Protein AF-A0A949JAR3-F1 (afdb_monomer_lite)

Sequence (87 aa):
MDISQLLLSGAKMTAQHCDKCGYPLFEKNGKLICANCTEEEQEQEKRSKNSILEEKWGELLTRLQQSKDLNETEHILRCLTLLKELI

Secondary structure (DSSP, 8-state):
--HHHHHHTT-EEEEEE-TTT-PEEEEETTEEEEHHHHHHHHHHHHHHHHHHHHHHHHHHHHHHHH---HHHHHHHHHHHHHHHTT-

Foldseek 3Di:
DDPVVCVVVVWAFDPDADPPPRHTWTDDPNDTDGPVVVVVVVVVVVVVVVVVLVVVLVVLVVCCVPDPDPVSNVVSVVVNVVSVVVD

Structure (mmCIF, N/CA/C/O backbone):
data_AF-A0A949JAR3-F1
#
_entry.id   AF-A0A949JAR3-F1
#
loop_
_atom_site.group_PDB
_atom_site.id
_atom_site.type_symbol
_atom_site.label_atom_id
_atom_site.label_alt_id
_atom_site.label_comp_id
_atom_site.label_asym_id
_atom_site.label_entity_id
_atom_site.label_seq_i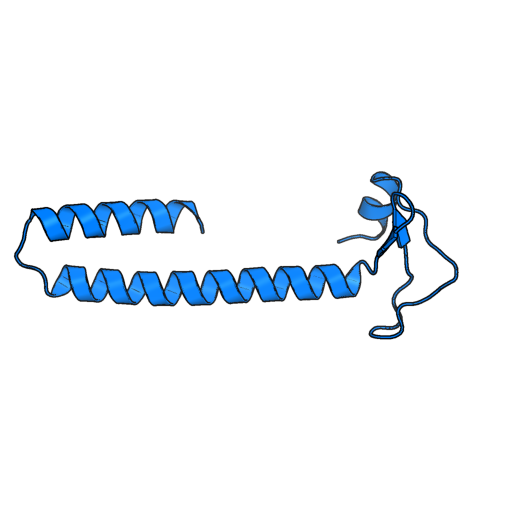d
_atom_site.pdbx_PDB_ins_code
_atom_site.Cartn_x
_atom_site.Cartn_y
_atom_site.Cartn_z
_atom_site.occupancy
_atom_site.B_iso_or_equiv
_atom_site.auth_seq_id
_atom_site.auth_comp_id
_atom_site.auth_asym_id
_atom_site.auth_atom_id
_atom_site.pdbx_PDB_model_num
ATOM 1 N N . MET A 1 1 ? -4.823 -7.189 10.820 1.00 59.31 1 MET A N 1
ATOM 2 C CA . MET A 1 1 ? -4.638 -6.307 11.969 1.00 59.31 1 MET A CA 1
ATOM 3 C C . MET A 1 1 ? -5.304 -7.015 13.118 1.00 59.31 1 MET A C 1
ATOM 5 O O . MET A 1 1 ? -6.525 -7.064 13.187 1.00 59.31 1 MET A O 1
ATOM 9 N N . ASP A 1 2 ? -4.506 -7.629 13.987 1.00 73.56 2 ASP A N 1
ATOM 10 C CA . ASP A 1 2 ? -5.041 -8.352 15.135 1.00 73.56 2 ASP A CA 1
ATOM 11 C C . ASP A 1 2 ? -5.774 -7.411 16.095 1.00 73.56 2 ASP A C 1
ATOM 13 O O . ASP A 1 2 ? -5.287 -6.319 16.407 1.00 73.56 2 ASP A O 1
ATOM 17 N N . ILE A 1 3 ? -6.911 -7.871 16.629 1.00 76.38 3 ILE A N 1
ATOM 18 C CA . ILE A 1 3 ? -7.690 -7.183 17.675 1.00 76.38 3 ILE A CA 1
ATOM 19 C C . ILE A 1 3 ? -6.773 -6.741 18.825 1.00 76.38 3 ILE A C 1
ATOM 21 O O . ILE A 1 3 ? -6.884 -5.627 19.336 1.00 76.38 3 ILE A O 1
ATOM 25 N N . SER A 1 4 ? -5.805 -7.586 19.183 1.00 82.25 4 SER A N 1
ATOM 26 C CA . SER A 1 4 ? -4.794 -7.314 20.204 1.00 82.25 4 SER A CA 1
ATOM 27 C C . SER A 1 4 ? -4.014 -6.022 19.938 1.00 82.25 4 SER A C 1
ATOM 29 O O . SER A 1 4 ? -3.798 -5.237 20.859 1.00 82.25 4 SER A O 1
ATOM 31 N N . GLN A 1 5 ? -3.633 -5.747 18.686 1.00 80.94 5 GLN A N 1
ATOM 32 C CA . GLN A 1 5 ? -2.910 -4.520 18.334 1.00 80.94 5 GLN A CA 1
ATOM 33 C C . GLN A 1 5 ? -3.792 -3.271 18.407 1.00 80.94 5 GLN A C 1
ATOM 35 O O . GLN A 1 5 ? -3.327 -2.207 18.820 1.00 80.94 5 GLN A O 1
ATOM 40 N N . LEU A 1 6 ? -5.072 -3.386 18.051 1.00 80.88 6 LEU A N 1
ATOM 41 C CA . LEU A 1 6 ? -6.028 -2.282 18.166 1.00 80.88 6 LEU A CA 1
ATOM 42 C C . LEU A 1 6 ? -6.224 -1.865 19.620 1.00 80.88 6 LEU A C 1
ATOM 44 O O . LEU A 1 6 ? -6.120 -0.674 19.926 1.00 80.88 6 LEU A O 1
ATOM 48 N N . LEU A 1 7 ? -6.411 -2.842 20.506 1.00 83.19 7 LEU A N 1
ATOM 49 C CA . LEU A 1 7 ? -6.544 -2.613 21.943 1.00 83.19 7 LEU A CA 1
ATOM 50 C C . LEU A 1 7 ? -5.270 -1.995 22.538 1.00 83.19 7 LEU A C 1
ATOM 52 O O . LEU A 1 7 ? -5.35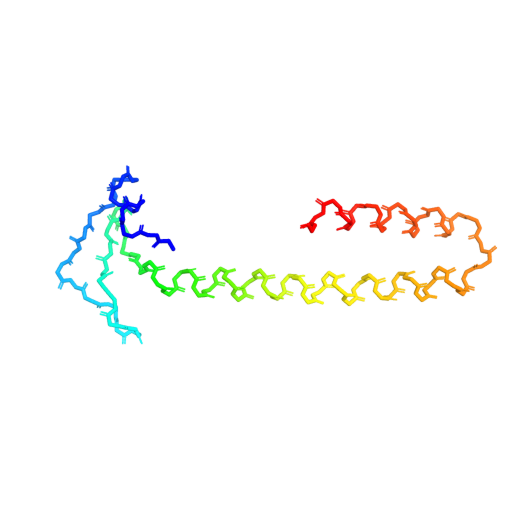4 -1.003 23.259 1.00 83.19 7 LEU A O 1
ATOM 56 N N . LEU A 1 8 ? -4.087 -2.506 22.171 1.00 84.69 8 LEU A N 1
ATOM 57 C CA . LEU A 1 8 ? -2.800 -1.923 22.582 1.00 84.69 8 LEU A CA 1
ATOM 58 C C . LEU A 1 8 ? -2.633 -0.473 22.106 1.00 84.69 8 LEU A C 1
ATOM 60 O O . LEU A 1 8 ? -2.035 0.342 22.801 1.00 84.69 8 LEU A O 1
ATOM 64 N N . SER A 1 9 ? -3.198 -0.125 20.947 1.00 82.81 9 SER A N 1
ATOM 65 C CA . SER A 1 9 ? -3.170 1.240 20.409 1.00 82.81 9 SER A CA 1
ATOM 66 C C . SER A 1 9 ? -4.165 2.205 21.077 1.00 82.81 9 SER A C 1
ATOM 68 O O . SER A 1 9 ? -4.298 3.348 20.629 1.00 82.81 9 SER A O 1
ATOM 70 N N . GLY A 1 10 ? -4.879 1.747 22.114 1.00 85.75 10 GLY A N 1
ATOM 71 C CA . GLY A 1 10 ? -5.870 2.518 22.865 1.00 85.75 10 GLY A CA 1
ATOM 72 C C . GLY A 1 10 ? -7.260 2.557 22.229 1.00 85.75 10 GLY A C 1
ATOM 73 O O . GLY A 1 10 ? -8.100 3.347 22.661 1.00 85.75 10 GLY A O 1
ATOM 74 N N . ALA A 1 11 ? -7.517 1.737 21.204 1.00 88.69 11 ALA A N 1
ATOM 75 C CA . ALA A 1 11 ? -8.846 1.629 20.615 1.00 88.69 11 ALA A CA 1
ATOM 76 C C . ALA A 1 11 ? -9.781 0.846 21.549 1.00 88.69 11 ALA A C 1
ATOM 78 O O . ALA A 1 11 ? -9.377 -0.137 22.171 1.00 88.69 11 ALA A O 1
ATOM 79 N N . LYS A 1 12 ? -11.043 1.267 21.638 1.00 88.81 12 LYS A N 1
ATOM 80 C CA . LYS A 1 12 ? -12.069 0.617 22.462 1.00 88.81 12 LYS A CA 1
ATOM 81 C C . LYS A 1 12 ? -13.018 -0.171 21.580 1.00 88.81 12 LYS A C 1
ATOM 83 O O . LYS A 1 12 ? -13.553 0.375 20.625 1.00 88.81 12 LYS A O 1
ATOM 88 N N . MET A 1 13 ? -13.256 -1.435 21.904 1.00 88.81 13 MET A N 1
ATOM 89 C CA . MET A 1 13 ? -14.278 -2.214 21.211 1.00 88.81 13 MET A CA 1
ATOM 90 C C . MET A 1 13 ? -15.665 -1.687 21.591 1.00 88.81 13 MET A C 1
ATOM 92 O O . MET A 1 13 ? -15.959 -1.492 22.771 1.00 88.81 13 MET A O 1
ATOM 96 N N . THR A 1 14 ? -16.503 -1.430 20.596 1.00 88.75 14 THR A N 1
ATOM 97 C CA . THR A 1 14 ? -17.881 -0.970 20.794 1.00 88.75 14 THR A CA 1
ATOM 98 C C . THR A 1 14 ? -18.852 -2.150 20.719 1.00 88.75 14 THR A C 1
ATOM 100 O O . THR A 1 14 ? -18.496 -3.228 20.249 1.00 88.75 14 THR A O 1
ATOM 103 N N . ALA A 1 15 ? -20.096 -1.956 21.165 1.00 88.56 15 ALA A N 1
ATOM 104 C CA . ALA A 1 15 ? -21.158 -2.959 21.012 1.00 88.56 15 ALA A CA 1
ATOM 105 C C . ALA A 1 15 ? -21.732 -3.024 19.579 1.00 88.56 15 ALA A C 1
ATOM 107 O O . ALA A 1 15 ? -22.622 -3.827 19.300 1.00 88.56 15 ALA A O 1
ATOM 108 N N . GLN A 1 16 ? -21.263 -2.153 18.683 1.00 88.19 16 GLN A N 1
ATOM 109 C CA . GLN A 1 16 ? -21.733 -2.061 17.306 1.00 88.19 16 GLN A CA 1
ATOM 110 C C . GLN A 1 16 ? -20.871 -2.939 16.395 1.00 88.19 16 GLN A C 1
ATOM 112 O O . GLN A 1 16 ? -19.662 -3.069 16.594 1.00 88.19 16 GLN A O 1
ATOM 117 N N . HIS A 1 17 ? -21.496 -3.516 15.374 1.00 89.81 17 HIS A N 1
ATOM 118 C CA . HIS A 1 17 ? -20.829 -4.316 14.351 1.00 89.81 17 HIS A CA 1
ATOM 119 C C . HIS A 1 17 ? -20.879 -3.566 13.021 1.00 89.81 17 HIS A C 1
ATOM 121 O O . HIS A 1 17 ? -21.784 -2.772 12.783 1.00 89.81 17 HIS A O 1
ATOM 127 N N . CYS A 1 18 ? -19.886 -3.780 12.165 1.00 88.50 18 CYS A N 1
ATOM 128 C CA . CYS A 1 18 ? -19.831 -3.147 10.859 1.00 88.50 18 CYS A CA 1
ATOM 129 C C . CYS A 1 18 ? -20.938 -3.700 9.957 1.00 88.50 18 CYS A C 1
ATOM 131 O O . CYS A 1 18 ? -20.988 -4.905 9.724 1.00 88.50 18 CYS A O 1
ATOM 133 N N . ASP A 1 19 ? -21.746 -2.824 9.364 1.00 88.50 19 ASP A N 1
ATOM 134 C CA . ASP A 1 19 ? -22.840 -3.224 8.467 1.00 88.50 19 ASP A CA 1
ATOM 135 C C . ASP A 1 19 ? -22.361 -3.949 7.197 1.00 88.50 19 ASP A C 1
ATOM 137 O O . ASP A 1 19 ? -23.130 -4.663 6.561 1.00 88.50 19 ASP A O 1
ATOM 141 N N . LYS A 1 20 ? -21.087 -3.772 6.812 1.00 86.69 20 LYS A N 1
ATOM 142 C CA . LYS A 1 20 ? -20.515 -4.388 5.604 1.00 86.69 20 LYS A CA 1
ATOM 143 C C . LYS A 1 20 ? -20.054 -5.830 5.818 1.00 86.69 20 LYS A C 1
ATOM 145 O O . LYS A 1 20 ? -20.276 -6.665 4.951 1.00 86.69 20 LYS A O 1
ATOM 150 N N . CYS A 1 21 ? -19.377 -6.111 6.932 1.00 88.25 21 CYS A N 1
ATOM 151 C CA . CYS A 1 21 ? -18.691 -7.393 7.156 1.00 88.25 21 CYS A CA 1
ATOM 152 C C . CYS A 1 21 ? -19.076 -8.088 8.472 1.00 88.25 21 CYS A C 1
ATOM 154 O O . CYS A 1 21 ? -18.618 -9.195 8.735 1.00 88.25 21 CYS A O 1
ATOM 156 N N . GLY A 1 22 ? -19.885 -7.449 9.323 1.00 85.94 22 GLY A N 1
ATOM 157 C CA . GLY A 1 22 ? -20.301 -7.980 10.623 1.00 85.94 22 GLY A CA 1
ATOM 158 C C . GLY A 1 22 ? -19.225 -7.944 11.713 1.00 85.94 22 GLY A C 1
ATOM 159 O O . GLY A 1 22 ? -19.485 -8.391 12.825 1.00 85.94 22 GLY A O 1
ATOM 160 N N . TYR A 1 23 ? -18.029 -7.411 11.439 1.00 88.12 23 TYR A N 1
ATOM 161 C CA . TYR A 1 23 ? -16.931 -7.349 12.412 1.00 88.12 23 TYR A CA 1
ATOM 162 C C . TYR A 1 23 ? -17.172 -6.268 13.483 1.00 88.12 23 TYR A C 1
ATOM 164 O O . TYR A 1 23 ? -17.697 -5.205 13.137 1.00 88.12 23 TYR A O 1
ATOM 172 N N . PRO A 1 24 ? -16.765 -6.465 14.754 1.00 89.06 24 PRO A N 1
ATOM 173 C CA . PRO A 1 24 ? -16.897 -5.442 15.791 1.00 89.06 24 PRO A CA 1
ATOM 174 C C . PRO A 1 24 ? -16.243 -4.113 15.397 1.00 89.06 24 PRO A C 1
ATOM 176 O O . PRO A 1 24 ? -15.125 -4.080 14.874 1.00 89.06 24 PRO A O 1
ATOM 179 N N . LEU A 1 25 ? -16.937 -3.007 15.665 1.00 90.44 25 LEU A N 1
ATOM 180 C CA . LEU A 1 25 ? -16.400 -1.665 15.464 1.00 90.44 25 LEU A CA 1
ATOM 181 C C . LEU A 1 25 ? -15.560 -1.247 16.667 1.00 90.44 25 LEU A C 1
ATOM 183 O O . LEU A 1 25 ? -15.935 -1.472 17.820 1.00 90.44 25 LEU A O 1
ATOM 187 N N . PHE A 1 26 ? -14.446 -0.579 16.388 1.00 90.69 26 PHE A N 1
ATOM 188 C CA . PHE A 1 26 ? -13.560 -0.017 17.396 1.00 90.69 26 PHE A CA 1
ATOM 189 C C . PHE A 1 26 ? -13.642 1.505 17.362 1.00 90.69 26 PHE A C 1
ATOM 191 O O . PHE A 1 26 ? -13.665 2.106 16.295 1.00 90.69 26 PHE A O 1
ATOM 198 N N . GLU A 1 27 ? -13.655 2.146 18.522 1.00 88.88 27 GLU A N 1
ATOM 199 C CA . GLU A 1 27 ? -13.550 3.592 18.652 1.00 88.88 27 GLU A CA 1
ATOM 200 C C . GLU A 1 27 ? -12.101 3.981 18.955 1.00 88.88 27 GLU A C 1
ATOM 202 O O . GLU A 1 27 ? -11.506 3.509 19.928 1.00 88.88 27 GLU A O 1
ATOM 207 N N . LYS A 1 28 ? -11.528 4.872 18.145 1.00 87.06 28 LYS A N 1
ATOM 208 C CA . LYS A 1 28 ? -10.204 5.456 18.374 1.00 87.06 28 LYS A CA 1
ATOM 209 C C . LYS A 1 28 ? -10.257 6.954 18.098 1.00 87.06 28 LYS A C 1
ATOM 211 O O . LYS A 1 28 ? -10.641 7.368 17.008 1.00 87.06 28 LYS A O 1
ATOM 216 N N . ASN A 1 29 ? -9.868 7.773 19.076 1.00 85.69 29 ASN A N 1
ATOM 217 C CA . ASN A 1 29 ? -9.894 9.241 18.976 1.00 85.69 29 ASN A CA 1
ATOM 218 C C . ASN A 1 29 ? -11.268 9.808 18.545 1.00 85.69 29 ASN A C 1
ATOM 220 O O . ASN A 1 29 ? -11.329 10.722 17.725 1.00 85.69 29 ASN A O 1
ATOM 224 N N . GLY A 1 30 ? -12.369 9.235 19.049 1.00 86.44 30 GLY A N 1
ATOM 225 C CA . GLY A 1 30 ? -13.737 9.656 18.716 1.00 86.44 30 GLY A CA 1
ATOM 226 C C . GLY A 1 30 ? -14.237 9.227 17.330 1.00 86.44 30 GLY A C 1
ATOM 227 O O . GLY A 1 30 ? -15.295 9.680 16.902 1.00 86.44 30 GLY A O 1
ATOM 228 N N . LYS A 1 31 ? -13.494 8.377 16.606 1.00 87.06 31 LYS A N 1
ATOM 229 C CA . LYS A 1 31 ? -13.904 7.814 15.309 1.00 87.06 31 LYS A CA 1
ATOM 230 C C . LYS A 1 31 ? -14.122 6.309 15.410 1.00 87.06 31 LYS A C 1
ATOM 232 O O . LYS A 1 31 ? -13.298 5.611 16.000 1.00 87.06 31 LYS A O 1
ATOM 237 N N . LEU A 1 32 ? -15.193 5.823 14.785 1.00 88.00 32 LEU A N 1
ATOM 238 C CA . LEU A 1 32 ? -15.461 4.395 14.619 1.00 88.00 32 LEU A CA 1
ATOM 239 C C . LEU A 1 32 ? -14.688 3.854 13.413 1.00 88.00 32 LEU A C 1
ATOM 241 O O . LEU A 1 32 ? -14.738 4.425 12.326 1.00 88.00 32 LEU A O 1
ATOM 245 N N . ILE A 1 33 ? -13.976 2.753 13.617 1.00 87.56 33 ILE A N 1
ATOM 246 C CA . ILE A 1 33 ? -13.147 2.073 12.624 1.00 87.56 33 ILE A CA 1
ATOM 247 C C . ILE A 1 33 ? -13.454 0.574 12.625 1.00 87.56 33 ILE A C 1
ATOM 249 O O . ILE A 1 33 ? -13.601 -0.050 13.677 1.00 87.56 33 ILE A O 1
ATOM 253 N N . CYS A 1 34 ? -13.540 -0.010 11.430 1.00 88.62 34 CYS A N 1
ATOM 254 C CA . CYS A 1 34 ? -13.656 -1.451 11.246 1.00 88.62 34 CYS A CA 1
ATOM 255 C C . CYS A 1 34 ? -12.286 -2.016 10.868 1.00 88.62 34 CYS A C 1
ATOM 257 O O . CYS A 1 34 ? -11.791 -1.752 9.776 1.00 88.62 34 CYS A O 1
ATOM 259 N N . ALA A 1 35 ? -11.694 -2.812 11.758 1.00 84.12 35 ALA A N 1
ATOM 260 C CA . ALA A 1 35 ? -10.377 -3.411 11.547 1.00 84.12 35 ALA A CA 1
ATOM 261 C C . ALA A 1 35 ? -10.296 -4.245 10.260 1.00 84.12 35 ALA A C 1
ATOM 263 O O . ALA A 1 35 ? -9.320 -4.140 9.527 1.00 84.12 35 ALA A O 1
ATOM 264 N N . ASN A 1 36 ? -11.347 -5.022 9.982 1.00 85.44 36 ASN A N 1
ATOM 265 C CA . ASN A 1 36 ? -11.395 -5.929 8.841 1.00 85.44 36 ASN A CA 1
ATOM 266 C C . ASN A 1 36 ? -11.500 -5.177 7.507 1.00 85.44 36 ASN A C 1
ATOM 268 O O . ASN A 1 36 ? -10.680 -5.372 6.620 1.00 85.44 36 ASN A O 1
ATOM 272 N N . CYS A 1 37 ? -12.469 -4.263 7.376 1.00 86.44 37 CYS A N 1
ATOM 273 C CA . CYS A 1 37 ? -12.649 -3.503 6.133 1.00 86.44 37 CYS A CA 1
ATOM 274 C C . CYS A 1 37 ? -11.436 -2.619 5.821 1.00 86.44 37 CYS A C 1
ATOM 276 O O . CYS A 1 37 ? -11.042 -2.498 4.668 1.00 86.44 37 CYS A O 1
ATOM 278 N N . THR A 1 38 ? -10.834 -2.000 6.841 1.00 82.19 38 THR A N 1
ATOM 279 C CA . THR A 1 38 ? -9.642 -1.167 6.644 1.00 82.19 38 THR A CA 1
ATOM 280 C C . THR A 1 38 ? -8.434 -1.996 6.212 1.00 82.19 38 THR A C 1
ATOM 282 O O . THR A 1 38 ? -7.619 -1.515 5.430 1.00 82.19 38 THR A O 1
ATOM 285 N N . GLU A 1 39 ? -8.301 -3.229 6.695 1.00 79.25 39 GLU A N 1
ATOM 286 C CA . GLU A 1 39 ? -7.247 -4.132 6.239 1.00 79.25 39 GLU A CA 1
ATOM 287 C C . GLU A 1 39 ? -7.461 -4.579 4.791 1.00 79.25 39 GLU A C 1
ATOM 289 O O . GLU A 1 39 ? -6.535 -4.466 3.993 1.00 79.25 39 GLU A O 1
ATOM 294 N N . GLU A 1 40 ? -8.683 -4.971 4.424 1.00 79.44 40 GLU A N 1
ATOM 295 C CA . GLU A 1 40 ? -9.031 -5.309 3.038 1.00 79.44 40 GLU A CA 1
ATOM 296 C C . GLU A 1 40 ? -8.773 -4.135 2.079 1.00 79.44 40 GLU A C 1
ATOM 298 O O . GLU A 1 40 ? -8.207 -4.327 1.003 1.00 79.44 40 GLU A O 1
ATOM 303 N N . GLU A 1 41 ? -9.130 -2.906 2.467 1.00 80.38 41 GLU A N 1
ATOM 304 C CA . GLU A 1 41 ? -8.852 -1.695 1.683 1.00 80.38 41 GLU A CA 1
ATOM 305 C C . GLU A 1 41 ? -7.342 -1.444 1.541 1.00 80.38 41 GLU A C 1
ATOM 307 O O . GLU A 1 41 ? -6.867 -1.151 0.443 1.00 80.38 41 GLU A O 1
ATOM 312 N N . GLN A 1 42 ? -6.559 -1.611 2.612 1.00 80.12 42 GLN A N 1
ATOM 313 C CA . GLN A 1 42 ? -5.100 -1.461 2.560 1.00 80.12 42 GLN A CA 1
ATOM 314 C C . GLN A 1 42 ? -4.429 -2.548 1.714 1.00 80.12 42 GLN A C 1
ATOM 316 O O . GLN A 1 42 ? -3.468 -2.265 0.996 1.00 80.12 42 GLN A O 1
ATOM 321 N N . GLU A 1 43 ? -4.908 -3.789 1.782 1.00 79.12 43 GLU A N 1
ATOM 322 C CA . GLU A 1 43 ? -4.430 -4.884 0.939 1.00 79.12 43 GLU A CA 1
ATOM 323 C C . GLU A 1 43 ? -4.773 -4.645 -0.532 1.00 79.12 43 GLU A C 1
ATOM 325 O O . GLU A 1 43 ? -3.914 -4.829 -1.397 1.00 79.12 43 GLU A O 1
ATOM 330 N N . GLN A 1 44 ? -5.982 -4.163 -0.829 1.00 80.00 44 GLN A N 1
ATOM 331 C CA . GLN A 1 44 ? -6.374 -3.760 -2.180 1.00 80.00 44 GLN A CA 1
ATOM 332 C C . GLN A 1 44 ? -5.525 -2.594 -2.695 1.00 80.00 44 GLN A C 1
ATOM 334 O O . GLN A 1 44 ? -5.082 -2.624 -3.846 1.00 80.00 44 GLN A O 1
ATOM 339 N N . GLU A 1 45 ? -5.240 -1.593 -1.861 1.00 80.94 45 GLU A N 1
ATOM 340 C CA . GLU A 1 45 ? -4.403 -0.453 -2.236 1.00 80.94 45 GLU A CA 1
ATOM 341 C C . GLU A 1 45 ? -2.952 -0.887 -2.501 1.00 80.94 45 GLU A C 1
ATOM 343 O O . GLU A 1 45 ? -2.363 -0.489 -3.507 1.00 80.94 45 GLU A O 1
ATOM 348 N N . LYS A 1 46 ? -2.383 -1.761 -1.658 1.00 82.75 46 LYS A N 1
ATOM 349 C CA . LYS A 1 46 ? -1.052 -2.356 -1.876 1.00 82.75 46 LYS A CA 1
ATOM 350 C C . LYS A 1 46 ? -1.009 -3.196 -3.148 1.00 82.75 46 LYS A C 1
ATOM 352 O O . LYS A 1 46 ? -0.087 -3.044 -3.943 1.00 82.75 46 LYS A O 1
ATOM 357 N N . ARG A 1 47 ? -2.018 -4.039 -3.383 1.00 82.62 47 ARG A N 1
ATOM 358 C CA . ARG A 1 47 ? -2.120 -4.856 -4.601 1.00 82.62 47 ARG A CA 1
ATOM 359 C C . ARG A 1 47 ? -2.223 -3.987 -5.853 1.00 82.62 47 ARG A C 1
ATOM 361 O O . ARG A 1 47 ? -1.570 -4.283 -6.850 1.00 82.62 47 ARG A O 1
ATOM 368 N N . SER A 1 48 ? -2.981 -2.895 -5.781 1.00 83.38 48 SER A N 1
ATOM 369 C CA . SER A 1 48 ? -3.104 -1.926 -6.874 1.00 83.38 48 SER A CA 1
ATOM 370 C C . SER A 1 48 ? -1.777 -1.213 -7.139 1.00 83.38 48 SER A C 1
ATOM 372 O O . SER A 1 48 ? -1.348 -1.133 -8.286 1.00 83.38 48 SER A O 1
ATOM 374 N N . LYS A 1 49 ? -1.076 -0.758 -6.089 1.00 86.25 49 LYS A N 1
ATOM 375 C CA . LYS A 1 49 ? 0.260 -0.148 -6.212 1.00 86.25 49 LYS A CA 1
ATOM 376 C C . LYS A 1 49 ? 1.272 -1.115 -6.825 1.00 86.25 49 LYS A C 1
ATOM 378 O O . LYS A 1 49 ? 1.969 -0.726 -7.754 1.00 86.25 49 LYS A O 1
ATOM 383 N N . ASN A 1 50 ? 1.301 -2.369 -6.373 1.00 85.50 50 ASN A N 1
ATOM 384 C CA . ASN A 1 50 ? 2.188 -3.398 -6.923 1.00 85.50 50 AS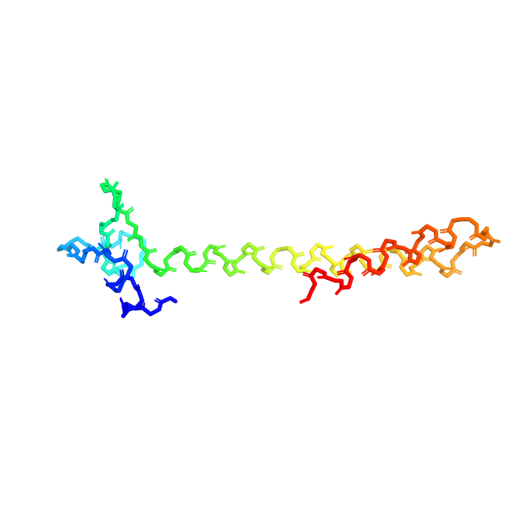N A CA 1
ATOM 385 C C . ASN A 1 50 ? 1.899 -3.673 -8.402 1.00 85.50 50 ASN A C 1
ATOM 387 O O . ASN A 1 50 ? 2.832 -3.728 -9.195 1.00 85.50 50 ASN A O 1
ATOM 391 N N . SER A 1 51 ? 0.625 -3.745 -8.799 1.00 87.25 51 SER A N 1
ATOM 392 C CA . SER A 1 51 ? 0.256 -3.905 -10.211 1.00 87.25 51 SER A CA 1
ATOM 393 C C . SER A 1 51 ? 0.762 -2.747 -11.081 1.00 87.25 51 SER A C 1
ATOM 395 O O . SER A 1 51 ? 1.238 -2.978 -12.189 1.00 87.25 51 SER A O 1
ATOM 397 N N . ILE A 1 52 ? 0.686 -1.505 -10.588 1.00 90.38 52 ILE A N 1
ATOM 398 C CA . ILE A 1 52 ? 1.182 -0.318 -11.306 1.00 90.38 52 ILE A CA 1
ATOM 399 C C . ILE A 1 52 ? 2.717 -0.331 -11.386 1.00 90.38 52 ILE A C 1
ATOM 401 O O . ILE A 1 52 ? 3.292 0.016 -12.419 1.00 90.38 52 ILE A O 1
ATOM 405 N N . LEU A 1 53 ? 3.388 -0.729 -10.301 1.00 88.56 53 LEU A N 1
ATOM 406 C CA . LEU A 1 53 ? 4.846 -0.865 -10.236 1.00 88.56 53 LEU A CA 1
ATOM 407 C C . LEU A 1 53 ? 5.353 -1.898 -11.256 1.00 88.56 53 LEU A C 1
ATOM 409 O O . LEU A 1 53 ? 6.304 -1.613 -11.984 1.00 88.56 53 LEU A O 1
ATOM 413 N N . GLU A 1 54 ? 4.694 -3.055 -11.357 1.00 88.00 54 GLU A N 1
ATOM 414 C CA . GLU A 1 54 ? 5.019 -4.110 -12.327 1.00 88.00 54 GLU A CA 1
ATOM 415 C C . GLU A 1 54 ? 4.827 -3.648 -13.780 1.00 88.00 54 GLU A C 1
ATOM 417 O O . GLU A 1 54 ? 5.693 -3.886 -14.627 1.00 88.00 54 GLU A O 1
ATOM 422 N N . GLU A 1 55 ? 3.740 -2.930 -14.074 1.00 91.62 55 GLU A N 1
ATOM 423 C CA . GLU A 1 55 ? 3.491 -2.367 -15.406 1.00 91.62 55 GLU A CA 1
ATOM 424 C C . GLU A 1 55 ? 4.584 -1.361 -15.804 1.00 91.62 55 GLU A C 1
ATOM 426 O O . GLU A 1 55 ? 5.172 -1.456 -16.887 1.00 91.62 55 GLU A O 1
ATOM 431 N N . LYS A 1 56 ? 4.925 -0.436 -14.897 1.00 91.75 56 LYS A N 1
ATOM 432 C CA . LYS A 1 56 ? 5.982 0.563 -15.122 1.00 91.75 56 LYS A CA 1
ATOM 433 C C . LYS A 1 56 ? 7.360 -0.069 -15.277 1.00 91.75 56 LYS A C 1
ATOM 435 O O . LYS A 1 56 ? 8.161 0.402 -16.085 1.00 91.75 56 LYS A O 1
ATOM 440 N N . TRP A 1 57 ? 7.632 -1.141 -14.541 1.00 91.31 57 TRP A N 1
ATOM 441 C CA . TRP A 1 57 ? 8.859 -1.914 -14.686 1.00 91.31 57 TRP A CA 1
ATOM 442 C C . TRP A 1 57 ? 8.985 -2.510 -16.094 1.00 91.31 57 TRP A C 1
ATOM 444 O O . TRP A 1 57 ? 10.017 -2.346 -16.746 1.00 91.31 57 TRP A O 1
ATOM 454 N N . GLY A 1 58 ? 7.919 -3.141 -16.598 1.00 89.56 58 GLY A N 1
ATOM 455 C CA . GLY A 1 58 ? 7.878 -3.696 -17.953 1.00 89.56 58 GLY A CA 1
ATOM 456 C C . GLY A 1 58 ? 8.051 -2.636 -19.048 1.00 89.56 58 GLY A C 1
ATOM 457 O O . GLY A 1 58 ? 8.803 -2.847 -20.005 1.00 89.56 58 GLY A O 1
ATOM 458 N N . GLU A 1 59 ? 7.416 -1.472 -18.884 1.00 92.12 59 GLU A N 1
ATOM 459 C CA . GLU A 1 59 ? 7.561 -0.328 -19.794 1.00 92.12 59 GLU A CA 1
ATOM 460 C C . GLU A 1 59 ? 9.025 0.138 -19.873 1.00 92.12 59 GLU A C 1
ATOM 462 O O . GLU A 1 59 ? 9.590 0.259 -20.964 1.00 92.12 59 GLU A O 1
ATOM 467 N N . LEU A 1 60 ? 9.674 0.340 -18.722 1.00 90.44 60 LEU A N 1
ATOM 468 C CA . LEU A 1 60 ? 11.063 0.797 -18.647 1.00 90.44 60 LEU A CA 1
ATOM 469 C C . LEU A 1 60 ? 12.052 -0.227 -19.214 1.00 90.44 60 LEU A C 1
ATOM 471 O O . LEU A 1 60 ? 12.976 0.162 -19.925 1.00 90.44 60 LEU A O 1
ATOM 475 N N . LEU A 1 61 ? 11.848 -1.526 -18.968 1.00 90.19 61 LEU A N 1
ATOM 476 C CA . LEU A 1 61 ? 12.669 -2.582 -19.572 1.00 90.19 61 LEU A CA 1
ATOM 477 C C . LEU A 1 61 ? 12.548 -2.601 -21.099 1.00 90.19 61 LEU A C 1
ATOM 479 O O . LEU A 1 61 ? 13.551 -2.744 -21.797 1.00 90.19 61 LEU A O 1
ATOM 483 N N . THR A 1 62 ? 11.335 -2.416 -21.620 1.00 91.12 62 THR A N 1
ATOM 484 C CA . THR A 1 62 ? 11.101 -2.356 -23.068 1.00 91.12 62 THR A CA 1
ATOM 485 C C . THR A 1 62 ? 11.815 -1.151 -23.682 1.00 91.12 62 THR A C 1
ATOM 487 O O . THR A 1 62 ? 12.477 -1.278 -24.713 1.00 91.12 62 THR A O 1
ATOM 490 N N . ARG A 1 63 ? 11.758 0.013 -23.0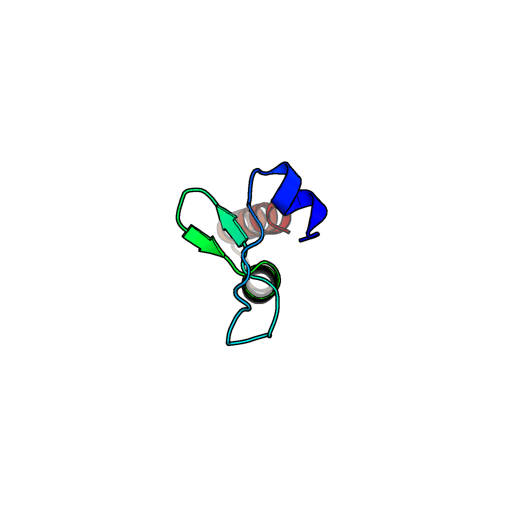21 1.00 89.75 63 ARG A N 1
ATOM 491 C CA . ARG A 1 63 ? 12.485 1.217 -23.459 1.00 89.75 63 ARG A CA 1
ATOM 492 C C . ARG A 1 63 ? 14.000 1.039 -23.384 1.00 89.75 63 ARG A C 1
ATOM 494 O O . ARG A 1 63 ? 14.697 1.465 -24.300 1.00 89.7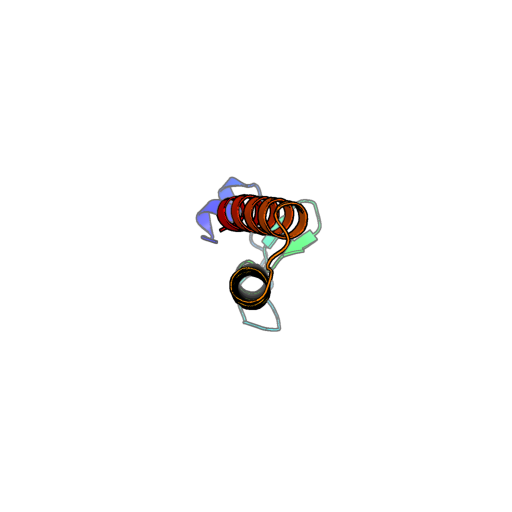5 63 ARG A O 1
ATOM 501 N N . LEU A 1 64 ? 14.499 0.355 -22.353 1.00 89.00 64 LEU A N 1
ATOM 502 C CA . LEU A 1 64 ? 15.919 0.029 -22.213 1.00 89.00 64 LEU A CA 1
ATOM 503 C C . LEU A 1 64 ? 16.419 -0.845 -23.371 1.00 89.00 64 LEU A C 1
ATOM 505 O O . LEU A 1 64 ? 17.510 -0.621 -23.880 1.00 89.00 64 LEU A O 1
ATOM 509 N N . GLN A 1 65 ? 15.620 -1.821 -23.815 1.00 88.12 65 GLN A N 1
ATOM 510 C CA . GLN A 1 65 ? 15.970 -2.690 -24.947 1.00 88.12 65 GLN A CA 1
ATOM 511 C C . GLN A 1 65 ? 16.023 -1.948 -26.291 1.00 88.12 65 GLN A C 1
ATOM 513 O O . GLN A 1 65 ? 16.737 -2.373 -27.198 1.00 88.12 65 GLN A O 1
ATOM 518 N N . GLN A 1 66 ? 15.243 -0.877 -26.442 1.00 88.44 66 GLN A N 1
ATOM 519 C CA . GLN A 1 66 ? 15.09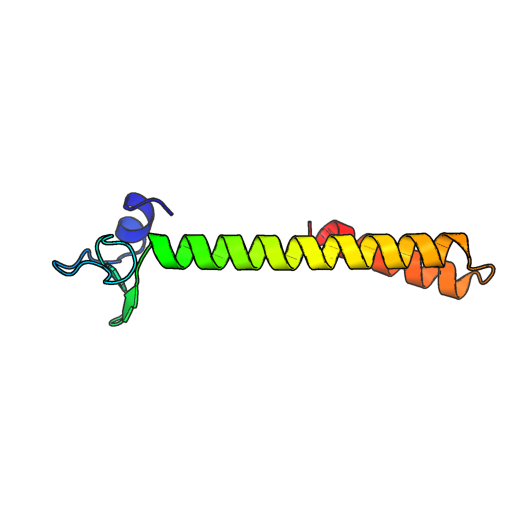7 -0.148 -27.705 1.00 88.44 66 GLN A CA 1
ATOM 520 C C . GLN A 1 66 ? 16.012 1.074 -27.810 1.00 88.44 66 GLN A C 1
ATOM 522 O O . GLN A 1 66 ? 16.318 1.510 -28.924 1.00 88.44 66 GLN A O 1
ATOM 527 N N . SER A 1 67 ? 16.443 1.637 -26.680 1.00 80.44 67 SER A N 1
ATOM 528 C CA . SER A 1 67 ? 17.228 2.865 -26.691 1.00 80.44 67 SER A CA 1
ATOM 529 C C . SER A 1 67 ? 18.693 2.609 -27.059 1.00 80.44 67 SER A C 1
ATOM 531 O O . SER A 1 67 ? 19.345 1.690 -26.568 1.00 80.44 67 SER A O 1
ATOM 533 N N . LYS A 1 68 ? 19.216 3.444 -27.962 1.00 78.19 68 LYS A N 1
ATOM 534 C CA . LYS A 1 68 ? 20.644 3.516 -28.322 1.00 78.19 68 LYS A CA 1
ATOM 535 C C . LYS A 1 68 ? 21.328 4.737 -27.702 1.00 78.19 68 LYS A C 1
ATOM 537 O O . LYS A 1 68 ? 22.530 4.917 -27.885 1.00 78.19 68 LYS A O 1
ATOM 542 N N . ASP A 1 69 ? 20.560 5.583 -27.016 1.00 88.25 69 ASP A N 1
ATOM 543 C CA . ASP A 1 69 ? 21.039 6.793 -26.362 1.00 88.25 69 ASP A CA 1
ATOM 544 C C . ASP A 1 69 ? 21.524 6.456 -24.942 1.00 88.25 69 ASP A C 1
ATOM 546 O O . ASP A 1 69 ? 20.814 5.837 -24.143 1.00 88.25 69 ASP A O 1
ATOM 550 N N . LEU A 1 70 ? 22.759 6.852 -24.631 1.00 80.56 70 LEU A N 1
ATOM 551 C CA . LEU A 1 70 ? 23.393 6.576 -23.340 1.00 80.56 70 LEU A CA 1
ATOM 552 C C . LEU A 1 70 ? 22.742 7.358 -22.190 1.00 80.56 70 LEU A C 1
ATOM 554 O O . LEU A 1 70 ? 22.637 6.831 -21.085 1.00 80.56 70 LEU A O 1
ATOM 558 N N . ASN A 1 71 ? 22.270 8.578 -22.443 1.00 86.25 71 ASN A N 1
ATOM 559 C CA . ASN A 1 71 ? 21.641 9.428 -21.435 1.00 86.25 71 ASN A CA 1
ATOM 560 C C . ASN A 1 71 ? 20.215 8.950 -21.120 1.00 86.25 71 ASN A C 1
ATOM 562 O O . ASN A 1 71 ? 19.800 8.929 -19.961 1.00 86.25 71 ASN A O 1
ATOM 566 N N . GLU A 1 72 ? 19.472 8.494 -22.136 1.00 84.81 72 GLU A N 1
ATOM 567 C CA . GLU A 1 72 ? 18.168 7.851 -21.915 1.00 84.81 72 GLU A CA 1
ATOM 568 C C . GLU A 1 72 ? 18.335 6.527 -21.153 1.00 84.81 72 GLU A C 1
ATOM 570 O O . GLU A 1 72 ? 17.589 6.254 -20.213 1.00 84.81 72 GLU A O 1
ATOM 575 N N . THR A 1 73 ? 19.366 5.746 -21.487 1.00 87.12 73 THR A N 1
ATOM 576 C CA . THR A 1 73 ? 19.714 4.510 -20.772 1.00 87.12 73 THR A CA 1
ATOM 577 C C . THR A 1 73 ? 20.021 4.771 -19.295 1.00 87.12 73 THR A C 1
ATOM 579 O O . THR A 1 73 ? 19.465 4.100 -18.426 1.00 87.12 73 THR A O 1
ATOM 582 N N . GLU A 1 74 ? 20.857 5.766 -18.985 1.00 91.44 74 GLU A N 1
ATOM 583 C CA . GLU A 1 74 ? 21.169 6.148 -17.603 1.00 91.44 74 GLU A CA 1
ATOM 584 C C . GLU A 1 74 ? 19.910 6.574 -16.834 1.00 91.44 74 GLU A C 1
ATOM 586 O O . GLU A 1 74 ? 19.685 6.135 -15.702 1.00 91.44 74 GLU A O 1
ATOM 591 N N . HIS A 1 75 ? 19.051 7.381 -17.463 1.00 90.88 75 HIS A N 1
ATOM 592 C CA . HIS A 1 75 ? 17.799 7.815 -16.856 1.00 90.88 75 HIS A CA 1
ATOM 593 C C . HIS A 1 75 ? 16.878 6.630 -16.535 1.00 90.88 75 HIS A C 1
ATOM 595 O O . HIS A 1 75 ? 16.379 6.522 -15.413 1.00 90.88 75 HIS A O 1
ATOM 601 N N . ILE A 1 76 ? 16.713 5.700 -17.481 1.00 89.44 76 ILE A N 1
ATOM 602 C CA . ILE A 1 76 ? 15.904 4.490 -17.299 1.00 89.44 76 ILE A CA 1
ATOM 603 C C . ILE A 1 76 ? 16.459 3.626 -16.158 1.00 89.44 76 ILE A C 1
ATOM 605 O O . ILE A 1 76 ? 15.699 3.198 -15.290 1.00 89.44 76 ILE A O 1
ATOM 609 N N . LEU A 1 77 ? 17.776 3.409 -16.103 1.00 89.62 77 LEU A N 1
ATOM 610 C CA . LEU A 1 77 ? 18.421 2.633 -15.037 1.00 89.62 77 LEU A CA 1
ATOM 611 C C . LEU A 1 77 ? 18.232 3.270 -13.653 1.00 89.62 77 LEU A C 1
ATOM 613 O O . LEU A 1 77 ? 18.013 2.565 -12.662 1.00 89.62 77 LEU A O 1
ATOM 617 N N . ARG A 1 78 ? 18.261 4.604 -13.575 1.00 93.31 78 ARG A N 1
ATOM 618 C CA . ARG A 1 78 ? 18.000 5.333 -12.330 1.00 93.31 78 ARG A CA 1
ATOM 619 C C . ARG A 1 78 ? 16.548 5.176 -11.885 1.00 93.31 78 ARG A C 1
ATOM 621 O O . ARG A 1 78 ? 16.304 4.893 -10.714 1.00 93.31 78 ARG A O 1
ATOM 628 N N . CYS A 1 79 ? 15.596 5.295 -12.809 1.00 89.44 79 CYS A N 1
ATOM 629 C CA . CYS A 1 79 ? 14.182 5.045 -12.528 1.00 89.44 79 CYS A CA 1
ATOM 630 C C . CYS A 1 79 ? 13.933 3.603 -12.061 1.00 89.44 79 CYS A C 1
ATOM 632 O O . CYS A 1 79 ? 13.216 3.401 -11.084 1.00 89.44 79 CYS A O 1
ATOM 634 N N . LEU A 1 80 ? 14.565 2.611 -12.696 1.00 90.31 80 LEU A N 1
ATOM 635 C CA . LEU A 1 80 ? 14.479 1.205 -12.284 1.00 90.31 80 LEU A CA 1
ATOM 636 C C . LEU A 1 80 ? 15.057 0.979 -10.882 1.00 90.31 80 LEU A C 1
ATOM 638 O O . LEU A 1 80 ? 14.472 0.254 -10.084 1.00 90.31 80 LEU A O 1
ATOM 642 N N . THR A 1 81 ? 16.173 1.626 -10.546 1.00 91.81 81 THR A N 1
ATOM 643 C CA . THR A 1 81 ? 16.753 1.534 -9.197 1.00 91.81 81 THR A CA 1
ATOM 644 C C . THR A 1 81 ? 15.785 2.058 -8.139 1.00 91.81 81 THR A C 1
ATOM 646 O O . THR A 1 81 ? 15.521 1.361 -7.165 1.00 91.81 81 THR A O 1
ATOM 649 N N . LEU A 1 82 ? 15.195 3.234 -8.367 1.00 90.56 82 LEU A N 1
ATOM 650 C CA . LEU A 1 82 ? 14.222 3.827 -7.444 1.00 90.56 82 LEU A CA 1
ATOM 651 C C . LEU A 1 82 ? 12.959 2.968 -7.297 1.00 90.56 82 LEU A C 1
ATOM 653 O O . LEU A 1 82 ? 12.430 2.833 -6.201 1.00 90.56 82 LEU A O 1
ATOM 657 N N . LEU A 1 83 ? 12.481 2.358 -8.385 1.00 88.06 83 LEU A N 1
ATOM 658 C CA . LEU A 1 83 ? 11.335 1.444 -8.335 1.00 88.06 83 LEU A CA 1
ATOM 659 C C . LEU A 1 83 ? 11.633 0.190 -7.512 1.00 88.06 83 LEU A C 1
ATOM 661 O O . LEU A 1 83 ? 10.772 -0.269 -6.768 1.00 88.06 83 LEU A O 1
ATOM 665 N N . LYS A 1 84 ? 12.854 -0.343 -7.609 1.00 86.56 84 LYS A N 1
ATOM 666 C CA . LYS A 1 84 ? 13.289 -1.504 -6.827 1.00 86.56 84 LYS A CA 1
ATOM 667 C C . LYS A 1 84 ? 13.341 -1.215 -5.323 1.00 86.56 84 LYS A C 1
ATOM 669 O O . LYS A 1 84 ? 13.165 -2.133 -4.539 1.00 86.56 84 LYS A O 1
ATOM 674 N N . GLU A 1 85 ? 13.582 0.032 -4.923 1.00 87.56 85 GLU A N 1
ATOM 675 C CA . GLU A 1 85 ? 13.592 0.444 -3.510 1.00 87.56 85 GLU A CA 1
ATOM 676 C C . GLU A 1 85 ? 12.184 0.579 -2.901 1.00 87.56 85 GLU A C 1
ATOM 678 O O . GLU A 1 85 ? 12.053 0.686 -1.682 1.00 87.56 85 GLU A O 1
ATOM 683 N N . LEU A 1 86 ? 11.132 0.586 -3.729 1.00 78.19 86 LEU A N 1
ATOM 684 C CA . LEU A 1 86 ? 9.735 0.732 -3.302 1.00 78.19 86 LEU A CA 1
ATOM 685 C C . LEU A 1 86 ? 8.992 -0.604 -3.123 1.00 78.19 86 LEU A C 1
ATOM 687 O O . LEU A 1 86 ? 7.851 -0.591 -2.654 1.00 78.19 86 LEU A O 1
ATOM 691 N N . ILE A 1 87 ? 9.612 -1.720 -3.516 1.00 68.44 87 ILE A N 1
ATOM 692 C CA . ILE A 1 87 ? 9.082 -3.092 -3.445 1.00 68.44 87 ILE A CA 1
ATOM 693 C C . ILE A 1 87 ? 9.757 -3.823 -2.284 1.00 68.44 87 ILE A C 1
ATOM 695 O O . ILE A 1 87 ? 9.026 -4.475 -1.505 1.00 68.44 87 ILE A O 1
#

Radius of gyration: 21.17 Å; chains: 1; bounding box: 46×18×51 Å

pLDDT: mean 85.9, std 5.36, range [59.31, 93.31]